Protein AF-A0A9D7LPQ3-F1 (afdb_monomer)

R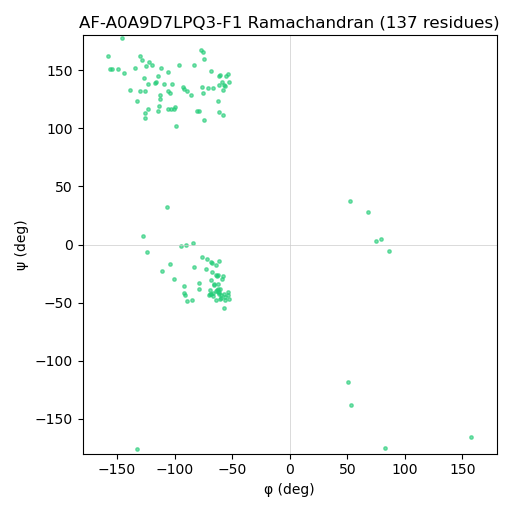adius of gyration: 14.99 Å; Cα contacts (8 Å, |Δi|>4): 213; chains: 1; bounding box: 35×34×39 Å

Secondary structure (DSSP, 8-state):
-----TT--EEEEEE-SS-EEEEETTEEEEE---TTT----HHHHHHHHS-SS-THHHHHTS-HHHHHHHHTT-B-TT--HHHHHHHH---B-BTTTBTTSSEEEEEEETTEEEEEEEETTEEEEEES-HHHHHHHB--

Foldseek 3Di:
DDDDAAQFDKDFPDFDQAWTWIATPNDTDIDGDDVVFDPDGRVRQCVQRPDPDRCVVVLVPDDPLLSVLQRLLADEWFDFLVSNCNRPNAFDDDPVQGSNDQKTKDAPDPPFIKIFGDDRGTGHDIGGDPVVNVSRHDD

Solvent-accessible surface area (backbone atoms only — not comparable to full-atom values): 8184 Å² total;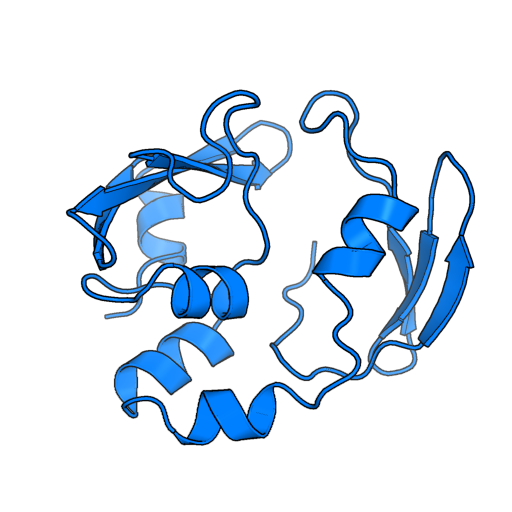 per-residue (Å²): 130,84,89,77,52,68,68,63,68,72,47,82,77,48,73,47,85,72,34,26,38,33,32,48,90,89,40,80,43,82,45,58,66,53,72,94,73,40,93,61,42,33,57,63,48,43,68,68,72,59,66,92,62,76,51,54,67,61,47,69,74,44,57,71,69,60,38,53,21,24,66,69,50,17,43,46,76,64,37,35,65,68,53,43,34,53,18,71,44,83,58,54,53,51,92,88,51,37,91,75,37,63,52,39,38,42,71,83,48,101,87,41,59,38,33,44,31,48,53,90,67,21,34,66,48,74,48,58,55,68,72,59,46,58,71,34,46,49,130

Organism: NCBI:txid2899244

pLDDT: mean 91.21, std 6.05, range [58.38, 98.31]

Mean predicted aligned error: 4.14 Å

Nearest PDB structures (foldseek):
  6ha8-assembly1_G  TM=2.098E-01  e=2.760E-01  Bacillus subtilis subsp. subtilis str. 168
  5iwh-assembly1_A  TM=4.279E-01  e=3.903E+00  Proteus vulgaris
  4px8-assembly1_A  TM=4.437E-01  e=4.716E+00  Proteus vulgaris
  7l49-assembly1_B  TM=3.018E-01  e=9.440E+00  unidentified
  6jym-assembly1_A  TM=1.484E-01  e=3.665E+00  Haliotis discus hannai

Sequence (139 aa):
MPFIAVGTPVLVRAVDDAQAIVEINGQQMLLRPDPAQTRETPGQWLDKAVVAQDPRRRLEAFPAGVRAAIQSGRVMKGMTREQVIMSVGYPQVDEKKGLDAPSWRYWWSGFESFYVQWTRDKLRKIDGDSATVNKLTYH

Structure (mmCIF, N/CA/C/O backbone):
data_AF-A0A9D7LPQ3-F1
#
_entry.id   AF-A0A9D7LPQ3-F1
#
loop_
_atom_site.group_PDB
_atom_site.id
_atom_site.type_symbol
_atom_site.label_atom_id
_atom_site.label_alt_id
_atom_site.label_comp_id
_atom_site.label_asym_id
_atom_site.label_entity_id
_atom_site.label_seq_id
_atom_site.pdbx_PDB_ins_code
_atom_site.Cartn_x
_atom_site.Cartn_y
_atom_site.Cartn_z
_atom_site.occupancy
_atom_site.B_iso_or_equiv
_atom_site.auth_seq_id
_atom_site.auth_comp_id
_atom_site.auth_asym_id
_atom_site.auth_atom_id
_atom_site.pdbx_PDB_model_num
ATOM 1 N N . MET A 1 1 ? -0.972 6.571 -10.371 1.00 58.38 1 MET A N 1
ATOM 2 C CA . MET A 1 1 ? -0.905 5.235 -11.005 1.00 58.38 1 MET A CA 1
ATOM 3 C C . MET A 1 1 ? -2.277 4.582 -10.870 1.00 58.38 1 MET A C 1
ATOM 5 O O . MET A 1 1 ? -2.905 4.832 -9.844 1.00 58.38 1 MET A O 1
ATOM 9 N N . PRO A 1 2 ? -2.792 3.840 -11.869 1.00 72.88 2 PRO A N 1
ATOM 10 C CA . PRO A 1 2 ? -4.030 3.082 -11.688 1.00 72.88 2 PRO A CA 1
ATOM 11 C C . PRO A 1 2 ? -3.861 2.054 -10.561 1.00 72.88 2 PRO A C 1
ATOM 13 O O . PRO A 1 2 ? -2.771 1.515 -10.372 1.00 72.88 2 PRO A O 1
ATOM 16 N N . PHE A 1 3 ? -4.929 1.802 -9.805 1.00 83.06 3 PHE A N 1
ATOM 17 C CA . PHE A 1 3 ? -4.945 0.750 -8.791 1.00 83.06 3 PHE A CA 1
ATOM 18 C C . PHE A 1 3 ? -4.848 -0.629 -9.458 1.00 83.06 3 PHE A C 1
ATOM 20 O O . PHE A 1 3 ? -5.547 -0.894 -10.436 1.00 83.06 3 PHE A O 1
ATOM 27 N N . ILE A 1 4 ? -3.998 -1.502 -8.912 1.00 86.19 4 ILE A N 1
ATOM 28 C CA . ILE A 1 4 ? -3.851 -2.897 -9.338 1.00 86.19 4 ILE A CA 1
ATOM 29 C C . ILE A 1 4 ? -4.311 -3.771 -8.174 1.00 86.19 4 ILE A C 1
ATOM 31 O O . ILE A 1 4 ? -3.703 -3.757 -7.105 1.00 86.19 4 ILE A O 1
ATOM 35 N N . ALA A 1 5 ? -5.394 -4.518 -8.376 1.00 89.19 5 ALA A N 1
ATOM 36 C CA . ALA A 1 5 ? -5.962 -5.358 -7.332 1.00 89.19 5 ALA A CA 1
ATOM 37 C C . ALA A 1 5 ? -5.039 -6.533 -6.982 1.00 89.19 5 ALA A C 1
ATOM 39 O O . ALA A 1 5 ? -4.338 -7.081 -7.840 1.00 89.19 5 ALA A O 1
ATOM 40 N N . VAL A 1 6 ? -5.088 -6.974 -5.725 1.00 90.94 6 VAL A N 1
ATOM 41 C CA . VAL A 1 6 ? -4.357 -8.165 -5.282 1.00 90.94 6 VAL A CA 1
ATOM 42 C C . VAL A 1 6 ? -4.753 -9.398 -6.100 1.00 90.94 6 VAL A C 1
ATOM 44 O O . VAL A 1 6 ? -5.928 -9.628 -6.385 1.00 90.94 6 VAL A O 1
ATOM 47 N N . GLY A 1 7 ? -3.761 -10.203 -6.478 1.00 89.94 7 GLY A N 1
ATOM 48 C CA . GLY A 1 7 ? -3.975 -11.397 -7.299 1.00 89.94 7 GLY A CA 1
ATOM 49 C C . GLY A 1 7 ? -4.158 -11.119 -8.792 1.00 89.94 7 GLY A C 1
ATOM 50 O O . GLY A 1 7 ? -4.399 -12.065 -9.539 1.00 89.94 7 GLY A O 1
ATOM 51 N N . THR A 1 8 ? -4.020 -9.866 -9.240 1.00 90.25 8 THR A N 1
ATOM 52 C CA . THR A 1 8 ? -3.906 -9.563 -10.673 1.00 90.25 8 THR A CA 1
ATOM 53 C C . THR A 1 8 ? -2.637 -10.226 -11.222 1.00 90.25 8 THR A C 1
ATOM 55 O O . THR A 1 8 ? -1.557 -9.966 -10.687 1.00 90.25 8 THR A O 1
ATOM 58 N N . PRO A 1 9 ? -2.726 -11.080 -12.260 1.00 90.06 9 PRO A N 1
ATOM 59 C CA . PRO A 1 9 ? -1.547 -11.675 -12.875 1.00 90.06 9 PRO A CA 1
ATOM 60 C C . PRO A 1 9 ? -0.624 -10.608 -13.472 1.00 90.06 9 PRO A C 1
ATOM 62 O O . PRO A 1 9 ? -1.086 -9.677 -14.133 1.00 90.06 9 PRO A O 1
ATOM 65 N N . VAL A 1 10 ? 0.680 -10.777 -13.260 1.00 91.50 10 VAL A N 1
ATOM 66 C CA . VAL A 1 10 ? 1.727 -9.897 -13.787 1.00 91.50 10 VAL A CA 1
ATOM 67 C C . VAL A 1 10 ? 2.736 -10.744 -14.552 1.00 91.50 10 VAL A C 1
ATOM 69 O O . VAL A 1 10 ? 3.211 -11.754 -14.035 1.00 91.50 10 VAL A O 1
ATOM 72 N N . LEU A 1 11 ? 3.089 -10.322 -15.767 1.00 92.44 11 LEU A N 1
ATOM 73 C CA . LEU A 1 11 ? 4.231 -10.870 -16.499 1.00 92.44 11 LEU A CA 1
ATOM 74 C C . LEU A 1 11 ? 5.372 -9.859 -16.465 1.00 92.44 11 LEU A C 1
ATOM 76 O O . LEU A 1 11 ? 5.254 -8.763 -17.010 1.00 92.44 11 LEU A O 1
ATOM 80 N N . VAL A 1 12 ? 6.489 -10.229 -15.845 1.00 92.75 12 VAL A N 1
ATOM 81 C CA . VAL A 1 12 ? 7.711 -9.419 -15.878 1.00 92.75 12 VAL A CA 1
ATOM 82 C C . VAL A 1 12 ? 8.417 -9.685 -17.207 1.00 92.75 12 VAL A C 1
ATOM 84 O O . VAL A 1 12 ? 8.826 -10.811 -17.479 1.00 92.75 12 VAL A O 1
ATOM 87 N N . ARG A 1 13 ? 8.512 -8.665 -18.065 1.00 94.88 13 ARG A N 1
ATOM 88 C CA . ARG A 1 13 ? 9.110 -8.774 -19.407 1.00 94.88 13 ARG A CA 1
ATOM 89 C C . ARG A 1 13 ? 10.603 -8.468 -19.384 1.00 94.88 13 ARG A C 1
ATOM 91 O O . ARG A 1 13 ? 11.377 -9.172 -20.022 1.00 94.88 13 ARG A O 1
ATOM 98 N N . ALA A 1 14 ? 10.988 -7.422 -18.660 1.00 94.62 14 ALA A N 1
ATOM 99 C CA . ALA A 1 14 ? 12.374 -7.010 -18.478 1.00 94.62 14 ALA A CA 1
ATOM 100 C C . ALA A 1 14 ? 12.518 -6.203 -17.184 1.00 94.62 14 ALA A C 1
ATOM 102 O O . ALA A 1 14 ? 11.579 -5.521 -16.770 1.00 94.62 14 ALA A O 1
ATOM 103 N N . VAL A 1 15 ? 13.699 -6.263 -16.574 1.00 94.88 15 VAL A N 1
ATOM 104 C CA . VAL A 1 15 ? 14.066 -5.465 -15.400 1.00 94.88 15 VAL A CA 1
ATOM 105 C C . VAL A 1 15 ? 15.498 -4.982 -15.588 1.00 94.88 15 VAL A C 1
ATOM 107 O O . VAL A 1 15 ? 16.368 -5.775 -15.944 1.00 94.88 15 VAL A O 1
ATOM 110 N N . ASP A 1 16 ? 15.721 -3.697 -15.344 1.00 91.62 16 ASP A N 1
ATOM 111 C CA . ASP A 1 16 ? 17.038 -3.079 -15.231 1.00 91.62 16 ASP A CA 1
ATOM 112 C C . ASP A 1 16 ? 17.100 -2.191 -13.971 1.00 91.62 16 ASP A C 1
ATOM 114 O O . ASP A 1 16 ? 16.160 -2.154 -13.168 1.00 91.62 16 ASP A O 1
ATOM 118 N N . ASP A 1 17 ? 18.219 -1.493 -13.769 1.00 87.69 17 ASP A N 1
ATOM 119 C CA . ASP A 1 17 ? 18.440 -0.658 -12.581 1.00 87.69 17 ASP A CA 1
ATOM 120 C C . ASP A 1 17 ? 17.520 0.574 -12.514 1.00 87.69 17 ASP A C 1
ATOM 122 O O . ASP A 1 17 ? 17.277 1.110 -11.431 1.00 87.69 17 ASP A O 1
ATOM 126 N N . ALA A 1 18 ? 16.999 1.040 -13.652 1.00 89.69 18 ALA A N 1
ATOM 127 C CA . ALA A 1 18 ? 16.185 2.246 -13.754 1.00 89.69 18 ALA A CA 1
ATOM 128 C C . ALA A 1 18 ? 14.683 1.951 -13.833 1.00 89.69 18 ALA A C 1
ATOM 130 O O . ALA A 1 18 ? 13.871 2.792 -13.437 1.00 89.69 18 ALA A O 1
ATOM 131 N N . GLN A 1 19 ? 14.282 0.804 -14.382 1.00 92.94 19 GLN A N 1
ATOM 132 C CA . GLN A 1 19 ? 12.877 0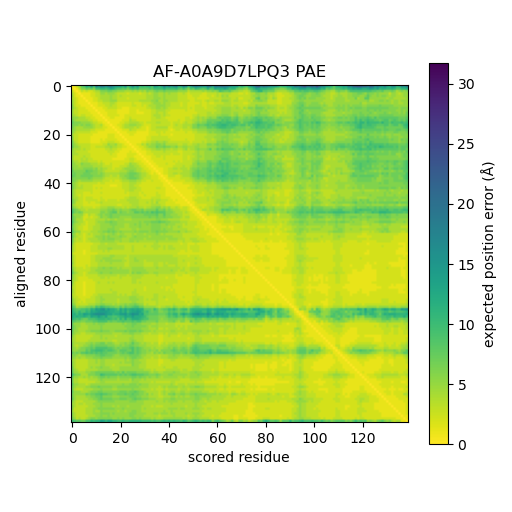.474 -14.595 1.00 92.94 19 GLN A CA 1
ATOM 133 C C . GLN A 1 19 ? 12.600 -1.028 -14.715 1.00 92.94 19 GLN A C 1
ATOM 135 O O . GLN A 1 19 ? 13.462 -1.842 -15.033 1.00 92.94 19 GLN A O 1
ATOM 140 N N . ALA A 1 20 ? 11.328 -1.378 -14.541 1.00 94.19 20 ALA A N 1
ATOM 141 C CA . ALA A 1 20 ? 10.782 -2.661 -14.946 1.00 94.19 20 ALA A CA 1
ATOM 142 C C . ALA A 1 20 ? 9.711 -2.486 -16.026 1.00 94.19 20 ALA A C 1
ATOM 144 O O . ALA A 1 20 ? 8.867 -1.590 -15.952 1.00 94.19 20 ALA A O 1
ATOM 145 N N . ILE A 1 21 ? 9.728 -3.380 -17.012 1.00 94.94 21 ILE A N 1
ATOM 146 C CA . ILE A 1 21 ? 8.672 -3.525 -18.011 1.00 94.94 21 ILE A CA 1
ATOM 147 C C . ILE A 1 21 ? 7.820 -4.714 -17.593 1.00 94.94 21 ILE A C 1
ATOM 149 O O . ILE A 1 21 ? 8.294 -5.853 -17.557 1.00 94.94 21 ILE A O 1
ATOM 153 N N . VAL A 1 22 ? 6.554 -4.449 -17.294 1.00 94.06 22 VAL A N 1
ATOM 154 C CA . VAL A 1 22 ? 5.592 -5.471 -16.879 1.00 94.06 22 VAL A CA 1
ATOM 155 C C . VAL A 1 22 ? 4.366 -5.442 -17.772 1.00 94.06 22 VAL A C 1
ATOM 157 O O . VAL A 1 22 ? 4.020 -4.408 -18.335 1.00 94.06 22 VAL A O 1
ATOM 160 N N . GLU A 1 23 ? 3.689 -6.573 -17.887 1.00 94.19 23 GLU A N 1
ATOM 161 C CA . GLU A 1 23 ? 2.372 -6.661 -18.502 1.00 94.19 23 GLU A CA 1
ATOM 162 C C . GLU A 1 23 ? 1.340 -7.018 -17.437 1.00 94.19 23 GLU A C 1
ATOM 164 O O . GLU A 1 23 ? 1.491 -8.007 -16.716 1.00 94.19 23 GLU A O 1
ATOM 169 N N . ILE A 1 24 ? 0.306 -6.188 -17.334 1.00 91.12 24 ILE A N 1
ATOM 170 C CA . ILE A 1 24 ? -0.774 -6.314 -16.356 1.00 91.12 24 ILE A CA 1
ATOM 171 C C . ILE A 1 24 ? -2.080 -6.141 -17.122 1.00 91.12 24 ILE A C 1
ATOM 173 O O . ILE A 1 24 ? -2.260 -5.145 -17.821 1.00 91.12 24 ILE A O 1
ATOM 177 N N . ASN A 1 25 ? -2.982 -7.122 -17.035 1.00 88.38 25 ASN A N 1
ATOM 178 C CA . ASN A 1 25 ? -4.237 -7.143 -17.802 1.00 88.38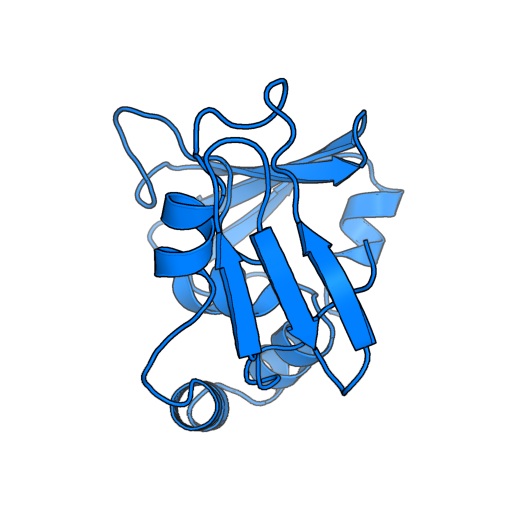 25 ASN A CA 1
ATOM 179 C C . ASN A 1 25 ? -4.041 -6.942 -19.323 1.00 88.38 25 ASN A C 1
ATOM 181 O O . ASN A 1 25 ? -4.832 -6.262 -19.973 1.00 88.38 25 ASN A O 1
ATOM 185 N N . GLY A 1 26 ? -2.965 -7.501 -19.890 1.00 87.62 26 GLY A N 1
ATOM 186 C CA . GLY A 1 26 ? -2.638 -7.377 -21.317 1.00 87.62 26 GLY A CA 1
ATOM 187 C C . GLY A 1 26 ? -2.086 -6.009 -21.734 1.00 87.62 26 GLY A C 1
ATOM 188 O O . GLY A 1 26 ? -1.832 -5.787 -22.916 1.00 87.62 26 GLY A O 1
ATOM 189 N N . GLN A 1 27 ? -1.891 -5.082 -20.792 1.00 90.56 27 GLN A N 1
ATOM 190 C CA . GLN A 1 27 ? -1.295 -3.776 -21.053 1.00 90.56 27 GLN A CA 1
ATOM 191 C C . GLN A 1 27 ? 0.145 -3.741 -20.553 1.00 90.56 27 GLN A C 1
ATOM 193 O O . GLN A 1 27 ? 0.427 -4.075 -19.401 1.00 90.56 27 GLN A O 1
ATOM 198 N N . GLN A 1 28 ? 1.058 -3.292 -21.413 1.00 93.25 28 GLN A N 1
ATOM 199 C CA . GLN A 1 28 ? 2.439 -3.053 -21.021 1.00 93.25 28 GLN A CA 1
ATOM 200 C C . GLN A 1 28 ? 2.538 -1.767 -20.193 1.00 93.25 28 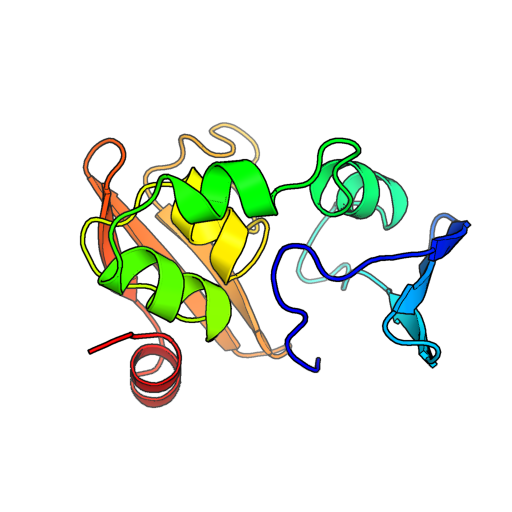GLN A C 1
ATOM 202 O O . GLN A 1 28 ? 2.053 -0.709 -20.597 1.00 93.25 28 GLN A O 1
ATOM 207 N N . MET A 1 29 ? 3.203 -1.853 -19.046 1.00 91.75 29 MET A N 1
ATOM 208 C CA . MET A 1 29 ? 3.449 -0.752 -18.125 1.00 91.75 29 MET A CA 1
ATOM 209 C C . MET A 1 29 ? 4.943 -0.636 -17.820 1.00 91.75 29 MET A C 1
ATOM 211 O O . MET A 1 29 ? 5.652 -1.635 -17.692 1.00 91.75 29 MET A O 1
ATOM 215 N N . LEU A 1 30 ? 5.402 0.607 -17.678 1.00 91.56 30 LEU A N 1
ATOM 216 C CA . LEU A 1 30 ? 6.741 0.945 -17.206 1.00 91.56 30 LEU A CA 1
ATOM 217 C C . LEU A 1 30 ? 6.659 1.321 -15.730 1.00 91.56 30 LEU A C 1
ATOM 219 O O . LEU A 1 30 ? 5.989 2.289 -15.368 1.00 91.56 30 LEU A O 1
ATOM 223 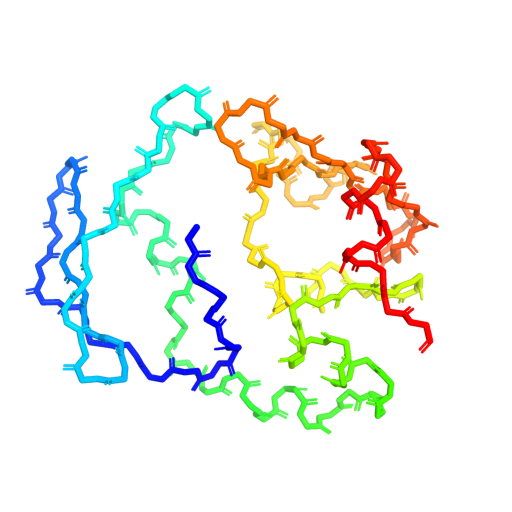N N . LEU A 1 31 ? 7.341 0.554 -14.887 1.00 89.00 31 LEU A N 1
ATOM 224 C CA . LEU A 1 31 ? 7.454 0.820 -13.461 1.00 89.00 31 LEU A CA 1
ATOM 225 C C . LEU A 1 31 ? 8.826 1.417 -13.180 1.00 89.00 31 LEU A C 1
ATOM 227 O O . LEU A 1 31 ? 9.848 0.765 -13.379 1.00 89.00 31 LEU A O 1
ATOM 231 N N . ARG A 1 32 ? 8.838 2.663 -12.711 1.00 89.06 32 ARG A N 1
ATOM 232 C CA . ARG A 1 32 ? 10.045 3.372 -12.293 1.00 89.06 32 ARG A CA 1
ATOM 233 C C . ARG A 1 32 ? 9.833 3.872 -10.866 1.00 89.06 32 ARG A C 1
ATOM 235 O O . ARG A 1 32 ? 9.010 4.771 -10.684 1.00 89.06 32 ARG A O 1
ATOM 242 N N . PRO A 1 33 ? 10.518 3.294 -9.866 1.00 85.75 33 PRO A N 1
ATOM 243 C CA . PRO A 1 33 ? 10.530 3.846 -8.522 1.00 85.75 33 PRO A CA 1
ATOM 244 C C . PRO A 1 33 ? 11.019 5.295 -8.563 1.00 85.75 33 PRO A C 1
ATOM 246 O O . PRO A 1 33 ? 11.969 5.614 -9.277 1.00 85.75 33 PRO A O 1
ATOM 249 N N . ASP A 1 34 ? 10.358 6.178 -7.821 1.00 85.81 34 ASP A N 1
ATOM 250 C CA . ASP A 1 34 ? 10.816 7.556 -7.684 1.00 85.81 34 ASP A CA 1
ATOM 251 C C . ASP A 1 34 ? 11.974 7.593 -6.667 1.00 85.81 34 ASP A C 1
ATOM 253 O O . ASP A 1 34 ? 11.742 7.308 -5.485 1.00 85.81 34 ASP A O 1
ATOM 257 N N . PRO A 1 35 ? 13.208 7.949 -7.077 1.00 84.31 35 PRO A N 1
ATOM 258 C CA . PRO A 1 35 ? 14.360 7.983 -6.177 1.00 84.31 35 PRO A CA 1
ATOM 259 C C . PRO A 1 35 ? 14.224 9.031 -5.061 1.00 84.31 35 PRO A C 1
ATOM 261 O O . PRO A 1 35 ? 14.917 8.938 -4.048 1.00 84.31 35 PRO A O 1
ATOM 264 N N . ALA A 1 36 ? 13.326 10.015 -5.202 1.00 83.94 36 ALA A N 1
ATOM 265 C CA . ALA A 1 36 ? 13.000 10.944 -4.121 1.00 83.94 36 ALA A CA 1
ATOM 266 C C . ALA A 1 36 ? 12.153 10.286 -3.014 1.00 83.94 36 ALA A C 1
ATOM 268 O O . ALA A 1 36 ? 12.116 10.778 -1.884 1.00 83.94 36 ALA A O 1
ATOM 269 N N . GLN A 1 37 ? 11.475 9.177 -3.324 1.00 82.69 37 GLN A N 1
ATOM 270 C CA . GLN A 1 37 ? 10.520 8.504 -2.439 1.00 82.69 37 GLN A CA 1
ATOM 271 C C . GLN A 1 37 ? 11.020 7.151 -1.933 1.00 82.69 37 GLN A C 1
ATOM 273 O O . GLN A 1 37 ? 10.559 6.685 -0.895 1.00 82.69 37 GLN A O 1
ATOM 278 N N . THR A 1 38 ? 11.949 6.503 -2.632 1.00 83.62 38 THR A N 1
ATOM 279 C CA . THR A 1 38 ? 12.490 5.208 -2.216 1.00 83.62 38 THR A CA 1
ATOM 280 C C . THR A 1 38 ? 13.936 5.023 -2.662 1.00 83.62 38 THR A C 1
ATOM 282 O O . THR A 1 38 ? 14.365 5.562 -3.677 1.00 83.62 38 THR A O 1
ATOM 285 N N . ARG A 1 39 ? 14.691 4.240 -1.886 1.00 84.56 39 ARG A N 1
ATOM 286 C CA . ARG A 1 39 ? 16.036 3.760 -2.249 1.00 84.56 39 ARG A CA 1
ATOM 287 C C . ARG A 1 39 ? 16.010 2.373 -2.893 1.00 84.56 39 ARG A C 1
ATOM 289 O O . ARG A 1 39 ? 17.056 1.826 -3.215 1.00 84.56 39 ARG A O 1
ATOM 296 N N . GLU A 1 40 ? 14.824 1.790 -3.011 1.00 86.38 40 GLU A N 1
ATOM 297 C CA . GLU A 1 40 ? 14.618 0.460 -3.560 1.00 86.38 40 GLU A CA 1
ATOM 298 C C . GLU A 1 40 ? 14.733 0.464 -5.089 1.00 86.38 40 GLU A C 1
ATOM 300 O O . GLU A 1 40 ? 14.168 1.334 -5.757 1.00 86.38 40 GLU A O 1
ATOM 305 N N . THR A 1 41 ? 15.441 -0.520 -5.646 1.00 89.81 41 THR A N 1
ATOM 306 C CA . THR A 1 41 ? 15.517 -0.715 -7.101 1.00 89.81 41 THR A CA 1
ATOM 307 C C . THR A 1 41 ? 14.214 -1.316 -7.646 1.00 89.81 41 THR A C 1
ATOM 309 O O . THR A 1 41 ? 13.462 -1.949 -6.897 1.00 89.81 41 THR A O 1
ATOM 312 N N . PRO A 1 42 ? 13.926 -1.194 -8.958 1.00 89.62 42 PRO A N 1
ATOM 313 C CA . PRO A 1 42 ? 12.745 -1.821 -9.555 1.00 89.62 42 PRO A CA 1
ATOM 314 C C . PRO A 1 42 ? 12.658 -3.330 -9.277 1.00 89.62 42 PRO A C 1
ATOM 316 O O . PRO A 1 42 ? 11.581 -3.835 -8.966 1.00 89.62 42 PRO A O 1
ATOM 319 N N . GLY A 1 43 ? 13.791 -4.039 -9.343 1.00 89.25 43 GLY A N 1
ATOM 320 C CA . GLY A 1 43 ? 13.865 -5.473 -9.049 1.00 89.25 43 GLY A CA 1
ATOM 321 C C . GLY A 1 43 ? 13.528 -5.801 -7.594 1.00 89.25 43 GLY A C 1
ATOM 322 O O . GLY A 1 43 ? 12.675 -6.646 -7.344 1.00 89.25 43 GLY A O 1
ATOM 323 N N . GLN A 1 44 ? 14.109 -5.071 -6.637 1.00 89.62 44 GLN A N 1
ATOM 324 C CA . GLN A 1 44 ? 13.826 -5.269 -5.210 1.00 89.62 44 GLN A CA 1
ATOM 325 C C . GLN A 1 44 ? 12.346 -5.040 -4.870 1.00 89.62 44 GLN A C 1
ATOM 327 O O . GLN A 1 44 ? 11.770 -5.778 -4.067 1.00 89.62 44 GLN A O 1
ATOM 332 N N . TRP A 1 45 ? 11.720 -4.043 -5.503 1.00 87.69 45 TRP A N 1
ATOM 333 C CA . TRP A 1 45 ? 10.293 -3.786 -5.336 1.00 87.69 45 TRP A CA 1
ATOM 334 C C . TRP A 1 45 ? 9.444 -4.924 -5.922 1.00 87.69 45 TRP A C 1
ATOM 336 O O . TRP A 1 45 ? 8.501 -5.392 -5.277 1.00 87.69 45 TRP A O 1
ATOM 346 N N . LEU A 1 46 ? 9.792 -5.408 -7.122 1.00 89.69 46 LEU A N 1
ATOM 347 C CA . LEU A 1 46 ? 9.095 -6.518 -7.776 1.00 89.69 46 LEU A CA 1
ATOM 348 C C . LEU A 1 46 ? 9.180 -7.818 -6.978 1.00 89.69 46 LEU A C 1
ATOM 350 O O . LEU A 1 46 ? 8.158 -8.487 -6.845 1.00 89.69 46 LEU A O 1
ATOM 354 N N . ASP A 1 47 ? 10.337 -8.140 -6.400 1.00 89.50 47 ASP A N 1
ATOM 355 C CA . ASP A 1 47 ? 10.528 -9.344 -5.577 1.00 89.50 47 ASP A CA 1
ATOM 356 C C . ASP A 1 47 ? 9.564 -9.401 -4.380 1.00 89.50 47 ASP A C 1
ATOM 358 O O . ASP A 1 47 ? 9.216 -10.478 -3.891 1.00 89.50 47 ASP A O 1
ATOM 362 N N . LYS A 1 48 ? 9.109 -8.237 -3.903 1.00 87.75 48 LYS A N 1
ATOM 363 C CA . LYS A 1 48 ? 8.133 -8.122 -2.812 1.00 87.75 48 LYS A CA 1
ATOM 364 C C . LYS A 1 48 ? 6.697 -8.068 -3.325 1.00 87.75 48 LYS A C 1
ATOM 366 O O . LYS A 1 48 ? 5.807 -8.671 -2.727 1.00 87.75 48 LYS A O 1
ATOM 371 N N . ALA A 1 49 ? 6.453 -7.319 -4.400 1.00 86.88 49 ALA A N 1
ATOM 372 C CA . ALA A 1 49 ? 5.111 -7.067 -4.921 1.00 86.88 49 ALA A CA 1
ATOM 373 C C . ALA A 1 49 ? 4.547 -8.238 -5.747 1.00 86.88 49 ALA A C 1
ATOM 375 O O . ALA A 1 49 ? 3.338 -8.480 -5.723 1.00 86.88 49 ALA A O 1
ATOM 376 N N . VAL A 1 50 ? 5.400 -8.975 -6.465 1.00 88.69 50 VAL A N 1
ATOM 377 C CA . VAL A 1 50 ? 5.017 -10.114 -7.307 1.00 88.69 50 VAL A CA 1
ATOM 378 C C . VAL A 1 50 ? 5.266 -11.406 -6.542 1.00 88.69 50 VAL A C 1
ATOM 380 O O . VAL A 1 50 ? 6.385 -11.894 -6.423 1.00 88.69 50 VAL A O 1
ATOM 383 N N . VAL A 1 51 ? 4.191 -11.982 -6.012 1.00 86.31 51 VAL A N 1
ATOM 384 C CA . VAL A 1 51 ? 4.263 -13.201 -5.203 1.00 86.31 51 VAL A CA 1
ATOM 385 C C . VAL A 1 51 ? 4.066 -14.455 -6.055 1.00 86.31 51 VAL A C 1
ATOM 387 O O . VAL A 1 51 ? 3.145 -14.533 -6.863 1.00 86.31 51 VAL A O 1
ATOM 390 N N . ALA A 1 52 ? 4.900 -15.475 -5.831 1.00 83.12 52 ALA A N 1
ATOM 391 C CA . ALA A 1 52 ? 4.801 -16.756 -6.540 1.00 83.12 52 ALA A CA 1
ATOM 392 C C . ALA A 1 52 ? 3.544 -17.563 -6.162 1.00 83.12 52 ALA A C 1
ATOM 394 O O . ALA A 1 52 ? 3.016 -18.330 -6.965 1.00 83.12 52 ALA A O 1
ATOM 395 N N . GLN A 1 53 ? 3.068 -17.410 -4.924 1.00 83.88 53 GLN A N 1
ATOM 396 C CA . GLN A 1 53 ? 1.860 -18.074 -4.441 1.00 83.88 53 GLN A CA 1
ATOM 397 C C . GLN A 1 53 ? 0.644 -17.182 -4.658 1.00 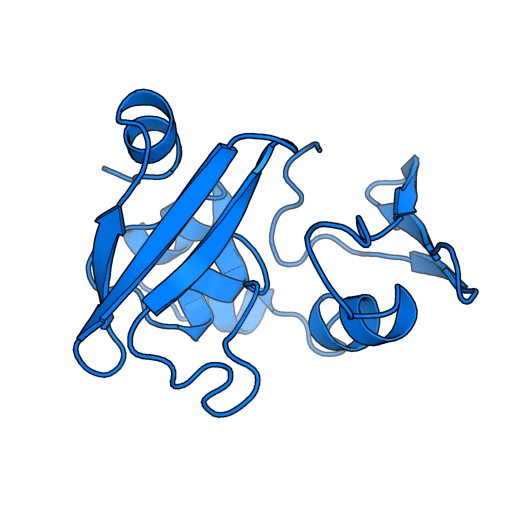83.88 53 GLN A C 1
ATOM 399 O O . GLN A 1 53 ? 0.663 -16.016 -4.266 1.00 83.88 53 GLN A O 1
ATOM 404 N N . ASP A 1 54 ? -0.433 -17.759 -5.192 1.00 85.75 54 ASP A N 1
ATOM 405 C CA . ASP A 1 54 ? -1.680 -17.040 -5.438 1.00 85.75 54 ASP A CA 1
ATOM 406 C C . ASP A 1 54 ? -2.242 -16.428 -4.135 1.00 85.75 54 ASP A C 1
ATOM 408 O O . ASP A 1 54 ? -2.691 -17.160 -3.240 1.00 85.75 54 ASP A O 1
ATOM 412 N N . PRO A 1 55 ? -2.244 -15.088 -4.000 1.00 87.88 55 PRO A N 1
ATOM 413 C CA . PRO A 1 55 ? -2.683 -14.425 -2.780 1.00 87.88 55 PRO A CA 1
ATOM 414 C C . PRO A 1 55 ? -4.203 -14.511 -2.577 1.00 87.88 55 PRO A C 1
ATOM 416 O O . PRO A 1 55 ? -4.674 -14.244 -1.470 1.00 87.88 55 PRO A O 1
ATOM 419 N N . ARG A 1 56 ? -4.981 -14.922 -3.593 1.00 88.88 56 ARG A N 1
ATOM 420 C CA . ARG A 1 56 ? -6.447 -15.031 -3.506 1.00 88.88 56 ARG A CA 1
ATOM 421 C C . ARG A 1 56 ? -6.896 -16.052 -2.465 1.00 88.88 56 ARG A C 1
ATOM 423 O O . ARG A 1 56 ? -7.850 -15.787 -1.746 1.00 88.88 56 ARG A O 1
ATOM 430 N N . ARG A 1 57 ? -6.146 -17.144 -2.278 1.00 90.00 57 ARG A N 1
ATOM 431 C CA . ARG A 1 57 ? -6.435 -18.138 -1.225 1.00 90.00 57 ARG A CA 1
ATOM 432 C C . ARG A 1 57 ? -6.361 -17.538 0.180 1.00 90.00 57 ARG A C 1
ATOM 434 O O . ARG A 1 57 ? -7.199 -17.829 1.026 1.00 90.00 57 ARG A O 1
ATOM 441 N N . ARG A 1 58 ? -5.367 -16.677 0.430 1.00 90.31 58 ARG A N 1
ATOM 442 C CA . ARG A 1 58 ? -5.248 -15.948 1.705 1.00 90.31 58 ARG A CA 1
ATOM 443 C C . ARG A 1 58 ? -6.352 -14.911 1.847 1.00 90.31 58 ARG A C 1
ATOM 445 O O . ARG A 1 58 ? -6.960 -14.818 2.907 1.00 90.31 58 ARG A O 1
ATOM 452 N N . LEU A 1 59 ? -6.641 -14.182 0.767 1.00 92.62 59 LEU A N 1
ATOM 453 C CA . LEU A 1 59 ? -7.726 -13.207 0.737 1.00 92.62 59 LEU A CA 1
ATOM 454 C C . LEU A 1 59 ? -9.061 -13.857 1.115 1.00 92.62 59 LEU A C 1
ATOM 456 O O . LEU A 1 59 ? -9.780 -13.304 1.935 1.00 92.62 59 LEU A O 1
ATOM 460 N N . GLU A 1 60 ? -9.381 -15.030 0.569 1.00 93.00 60 GLU A N 1
ATOM 461 C CA . GLU A 1 60 ? -10.621 -15.769 0.845 1.00 93.00 60 GLU A CA 1
ATOM 462 C C . GLU A 1 60 ? -10.809 -16.134 2.321 1.00 93.00 60 GLU A C 1
ATOM 464 O O . GLU A 1 60 ? -11.947 -16.166 2.788 1.00 93.00 60 GLU A O 1
ATOM 469 N N . ALA A 1 61 ? -9.719 -16.335 3.064 1.00 93.88 61 ALA A N 1
ATOM 470 C CA . ALA A 1 61 ? -9.757 -16.634 4.493 1.00 93.88 61 ALA A CA 1
ATOM 471 C C . ALA A 1 61 ? -10.060 -15.405 5.374 1.00 93.88 61 ALA A C 1
ATOM 473 O O . ALA A 1 61 ? -10.306 -15.550 6.574 1.00 93.88 61 ALA A O 1
ATOM 474 N N . PHE A 1 62 ? -10.033 -14.187 4.822 1.00 95.56 62 PHE A N 1
ATOM 475 C CA . PHE A 1 62 ? -10.289 -12.971 5.590 1.00 95.56 62 PHE A CA 1
ATOM 476 C C . PHE A 1 62 ? -11.787 -12.664 5.758 1.00 95.56 62 PHE A C 1
ATOM 478 O O . PHE A 1 62 ? -12.608 -13.021 4.907 1.00 95.56 62 PHE A O 1
ATOM 485 N N . PRO A 1 63 ? -12.166 -11.924 6.823 1.00 96.50 63 PRO A N 1
ATOM 486 C CA . PRO A 1 63 ? -13.533 -11.441 7.000 1.00 96.50 63 PRO A CA 1
ATOM 487 C C . PRO A 1 63 ? -14.037 -10.655 5.783 1.00 96.50 63 PRO A C 1
ATOM 489 O O . PRO A 1 63 ? -13.277 -9.924 5.151 1.00 96.50 63 PRO A O 1
ATOM 492 N N . ALA A 1 64 ? -15.336 -10.746 5.483 1.00 95.94 64 ALA A N 1
ATOM 493 C CA . ALA A 1 64 ? -15.925 -10.139 4.284 1.00 95.94 64 ALA A CA 1
ATOM 494 C C . ALA A 1 64 ? -15.626 -8.633 4.137 1.00 95.94 64 ALA A C 1
ATOM 496 O O . ALA A 1 64 ? -15.231 -8.207 3.056 1.00 95.94 64 ALA A O 1
ATOM 497 N N . GLY A 1 65 ? -15.729 -7.851 5.220 1.00 96.19 65 GLY A N 1
ATOM 498 C CA . GLY A 1 65 ? -15.402 -6.418 5.193 1.00 96.19 65 GLY A CA 1
ATOM 499 C C . GLY A 1 65 ? -13.929 -6.139 4.874 1.00 96.19 65 GLY A C 1
ATOM 500 O O . GLY A 1 65 ? -13.625 -5.256 4.081 1.00 96.19 65 GLY A O 1
ATOM 501 N N . VAL A 1 66 ? -13.013 -6.955 5.405 1.00 97.44 66 VAL A N 1
ATOM 502 C CA . VAL A 1 66 ? -11.574 -6.850 5.113 1.00 97.44 66 VAL A CA 1
ATOM 503 C C . VAL A 1 66 ? -11.290 -7.196 3.651 1.00 97.44 66 VAL A C 1
ATOM 505 O O . VAL A 1 66 ? -10.510 -6.504 3.002 1.00 97.44 66 VAL A O 1
ATOM 508 N N . ARG A 1 67 ? -11.943 -8.233 3.108 1.00 96.56 67 ARG A N 1
ATOM 509 C CA . ARG A 1 67 ? -11.814 -8.591 1.687 1.00 96.56 67 ARG A CA 1
ATOM 510 C C . ARG A 1 67 ? -12.269 -7.454 0.779 1.00 96.56 67 ARG A C 1
ATOM 512 O O . ARG A 1 67 ? -11.535 -7.097 -0.135 1.00 96.56 67 ARG A O 1
ATOM 519 N N . ALA A 1 68 ? -13.432 -6.868 1.065 1.00 96.12 68 ALA A N 1
ATOM 520 C CA . ALA A 1 68 ? -13.974 -5.751 0.296 1.00 96.12 68 ALA A CA 1
ATOM 521 C C . ALA A 1 68 ? -13.050 -4.522 0.339 1.00 96.12 68 ALA A C 1
ATOM 523 O O . ALA A 1 68 ? -12.773 -3.925 -0.702 1.00 96.12 68 ALA A O 1
ATOM 524 N N . ALA A 1 69 ? -12.503 -4.198 1.516 1.00 97.19 69 ALA A N 1
ATOM 525 C CA . ALA A 1 69 ? -11.522 -3.129 1.674 1.00 97.19 69 ALA A CA 1
ATOM 526 C C . ALA A 1 69 ? -10.298 -3.361 0.765 1.00 97.19 69 ALA A C 1
ATOM 528 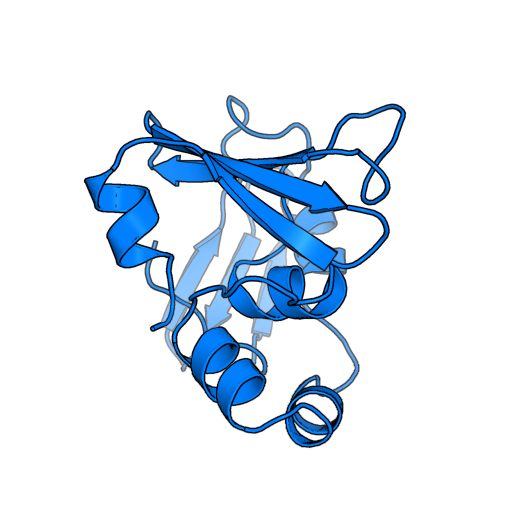O O . ALA A 1 69 ? -10.032 -2.541 -0.117 1.00 97.19 69 ALA A O 1
ATOM 529 N N . ILE A 1 70 ? -9.657 -4.534 0.874 1.00 96.69 70 ILE A N 1
ATOM 530 C CA . ILE A 1 70 ? -8.490 -4.920 0.061 1.00 96.69 70 ILE A CA 1
ATOM 531 C C . ILE A 1 70 ? -8.793 -4.847 -1.439 1.00 96.69 70 ILE A C 1
ATOM 533 O O . ILE A 1 70 ? -8.027 -4.261 -2.201 1.00 96.69 70 ILE A O 1
ATOM 537 N N . GLN A 1 71 ? -9.920 -5.413 -1.874 1.00 94.38 71 GLN A N 1
ATOM 538 C CA . GLN A 1 71 ? -10.315 -5.435 -3.286 1.00 94.38 71 GLN A CA 1
ATOM 539 C C . GLN A 1 71 ? -10.581 -4.037 -3.853 1.00 94.38 71 GLN A C 1
ATOM 541 O O . GLN A 1 71 ? -10.425 -3.829 -5.053 1.00 94.38 71 GLN A O 1
ATOM 546 N N . SER A 1 72 ? -10.959 -3.082 -3.001 1.00 94.56 72 SER A N 1
ATOM 547 C CA . SER A 1 72 ? -11.184 -1.685 -3.381 1.00 94.56 72 SER A CA 1
ATOM 548 C C . SER A 1 72 ? -9.942 -0.792 -3.263 1.00 94.56 72 SER A C 1
ATOM 550 O O . SER A 1 72 ? -10.032 0.402 -3.547 1.00 94.56 72 SER A O 1
ATOM 552 N N . GLY A 1 73 ? -8.799 -1.337 -2.827 1.00 94.44 73 GLY A N 1
ATOM 553 C CA . GLY A 1 73 ? -7.588 -0.553 -2.576 1.00 94.44 73 GLY A CA 1
ATOM 554 C C . GLY A 1 73 ? -7.718 0.393 -1.381 1.00 94.44 73 GLY A C 1
ATOM 555 O O . GLY A 1 73 ? -7.086 1.448 -1.355 1.00 94.44 73 GLY A O 1
ATOM 556 N N . ARG A 1 74 ? -8.564 0.042 -0.407 1.00 96.44 74 ARG A N 1
ATOM 557 C CA . ARG A 1 74 ? -8.850 0.838 0.792 1.00 96.44 74 ARG A CA 1
ATOM 558 C C . ARG A 1 74 ? -8.552 0.052 2.055 1.00 96.44 74 ARG A C 1
ATOM 560 O O . ARG A 1 74 ? -8.604 -1.172 2.088 1.00 96.44 74 ARG A O 1
ATOM 567 N N . VAL A 1 75 ? -8.314 0.773 3.140 1.00 97.38 75 VAL A N 1
ATOM 568 C CA . VAL A 1 75 ? -7.991 0.192 4.440 1.00 97.38 75 VAL A CA 1
ATOM 569 C C . VAL A 1 75 ? -9.027 0.576 5.493 1.00 97.38 75 VAL A C 1
ATOM 571 O O . VAL A 1 75 ? -9.690 1.608 5.404 1.00 97.38 75 VAL A O 1
ATOM 574 N N . MET A 1 76 ? -9.161 -0.253 6.525 1.00 97.19 76 MET A N 1
ATOM 575 C CA . MET A 1 76 ? -10.047 -0.014 7.662 1.00 97.19 76 MET A CA 1
ATOM 576 C C . MET A 1 76 ? -9.342 -0.314 8.984 1.00 97.19 76 MET A C 1
ATOM 578 O O . MET A 1 76 ? -8.439 -1.153 9.063 1.00 97.19 76 MET A O 1
ATOM 582 N N . LYS A 1 77 ? -9.766 0.371 10.051 1.00 97.12 77 LYS A N 1
ATOM 583 C CA . LYS A 1 77 ? -9.238 0.142 11.404 1.00 97.12 77 LYS A CA 1
ATOM 584 C C . LYS A 1 77 ? -9.332 -1.340 11.777 1.00 97.12 77 LYS A C 1
ATOM 586 O O . LYS A 1 77 ? -10.325 -2.001 11.493 1.00 97.12 77 LYS A O 1
ATOM 591 N N . GLY A 1 78 ? -8.294 -1.849 12.435 1.00 97.38 78 GLY A N 1
ATOM 592 C CA . GLY A 1 78 ? -8.201 -3.253 12.838 1.00 97.38 78 GLY A CA 1
ATOM 593 C C . GLY A 1 78 ? -7.633 -4.204 11.776 1.00 97.38 78 GLY A C 1
ATOM 594 O O . GLY A 1 78 ? -7.380 -5.366 12.107 1.00 97.38 78 GLY A O 1
ATOM 595 N N . MET A 1 79 ? -7.371 -3.743 10.547 1.00 98.31 79 MET A N 1
ATOM 596 C CA . MET A 1 79 ? -6.614 -4.541 9.572 1.00 98.31 79 MET A CA 1
ATOM 597 C C . MET A 1 79 ? -5.198 -4.846 10.075 1.00 98.31 79 MET A C 1
ATOM 599 O O . MET A 1 79 ? -4.593 -4.029 10.773 1.00 98.31 79 MET A O 1
ATOM 603 N N . THR A 1 80 ? -4.683 -6.028 9.738 1.00 97.75 80 THR A N 1
ATOM 604 C CA . THR A 1 80 ? -3.285 -6.410 9.998 1.00 97.75 80 THR A CA 1
ATOM 605 C C . THR A 1 80 ? -2.325 -5.733 9.030 1.00 97.75 80 THR A C 1
ATOM 607 O O . THR A 1 80 ? -2.735 -5.221 7.986 1.00 97.75 80 THR A O 1
ATOM 610 N N . ARG A 1 81 ? -1.029 -5.766 9.351 1.00 96.94 81 ARG A N 1
ATOM 611 C CA . ARG A 1 81 ? 0.033 -5.336 8.432 1.00 96.94 81 ARG A CA 1
ATOM 612 C C . ARG A 1 81 ? -0.056 -6.031 7.077 1.00 96.94 81 ARG A C 1
ATOM 614 O O . ARG A 1 81 ? -0.028 -5.361 6.050 1.00 96.94 81 ARG A O 1
ATOM 621 N N . GLU A 1 82 ? -0.238 -7.352 7.078 1.00 95.06 82 GLU A N 1
ATOM 622 C CA . GLU A 1 82 ? -0.408 -8.137 5.848 1.00 95.06 82 GLU A CA 1
ATOM 623 C C . GLU A 1 82 ? -1.626 -7.667 5.045 1.00 95.06 82 GLU A C 1
ATOM 625 O O . GLU A 1 82 ? -1.523 -7.435 3.845 1.00 95.06 82 GLU A O 1
ATOM 630 N N . GLN A 1 83 ? -2.769 -7.463 5.703 1.00 97.00 83 GLN A N 1
ATOM 631 C CA . GLN A 1 83 ? -3.992 -7.009 5.040 1.00 97.00 83 GLN A CA 1
ATOM 632 C C . GLN A 1 83 ? -3.826 -5.618 4.415 1.00 97.00 83 GLN A C 1
ATOM 634 O O . GLN A 1 83 ? -4.322 -5.377 3.318 1.00 97.00 83 GLN A O 1
ATOM 639 N N . VAL A 1 84 ? -3.108 -4.708 5.079 1.00 97.00 84 VAL A N 1
ATOM 640 C CA . VAL A 1 84 ? -2.800 -3.384 4.520 1.00 97.00 84 VAL A CA 1
ATOM 641 C C . VAL A 1 84 ? -1.837 -3.493 3.337 1.00 97.00 84 VAL A C 1
ATOM 643 O O . VAL A 1 84 ? -2.098 -2.870 2.312 1.00 97.00 84 VAL A O 1
ATOM 646 N N . ILE A 1 85 ? -0.798 -4.333 3.411 1.00 95.00 85 ILE A N 1
ATOM 647 C CA . ILE A 1 85 ? 0.099 -4.588 2.267 1.00 95.00 85 ILE A CA 1
ATOM 648 C C . ILE A 1 85 ? -0.680 -5.160 1.079 1.00 95.00 85 ILE A C 1
ATOM 650 O O . ILE A 1 85 ? -0.502 -4.704 -0.046 1.00 95.00 85 ILE A O 1
ATOM 654 N N . MET A 1 86 ? -1.584 -6.112 1.311 1.00 94.88 86 MET A N 1
ATOM 655 C CA . MET A 1 86 ? -2.430 -6.662 0.247 1.00 94.88 86 MET A CA 1
ATOM 656 C C . MET A 1 86 ? -3.362 -5.611 -0.367 1.00 94.88 86 MET A C 1
ATOM 658 O O . MET A 1 86 ? -3.742 -5.749 -1.524 1.00 94.88 86 MET A O 1
ATOM 662 N N . SER A 1 87 ? -3.737 -4.577 0.390 1.00 95.25 87 SER A N 1
ATOM 663 C CA . SER A 1 87 ? -4.634 -3.525 -0.083 1.00 95.25 87 SER A CA 1
ATOM 664 C C . SER A 1 87 ? -3.927 -2.410 -0.849 1.00 95.25 87 SER A C 1
ATOM 666 O O . SER A 1 87 ? -4.445 -1.964 -1.866 1.00 95.25 87 SER A O 1
ATOM 668 N N . VAL A 1 88 ? -2.820 -1.885 -0.323 1.00 93.50 88 VAL A N 1
ATOM 669 C CA . VAL A 1 88 ? -2.179 -0.655 -0.834 1.00 93.50 88 VAL A CA 1
ATOM 670 C C . VAL A 1 88 ? -0.692 -0.837 -1.144 1.00 93.50 88 VAL A C 1
ATOM 672 O O . VAL A 1 88 ? -0.004 0.125 -1.475 1.00 93.50 88 VAL A O 1
ATOM 675 N N . GLY A 1 89 ? -0.192 -2.070 -1.071 1.00 91.62 89 GLY A N 1
ATOM 676 C CA . GLY A 1 89 ? 1.191 -2.416 -1.370 1.00 91.62 89 GLY A CA 1
ATOM 677 C C . GLY A 1 89 ? 2.157 -2.184 -0.210 1.00 91.62 89 GLY A C 1
ATOM 678 O O . GLY A 1 89 ? 1.784 -1.838 0.919 1.00 91.62 89 GLY A O 1
ATOM 679 N N . TYR A 1 90 ? 3.438 -2.403 -0.505 1.00 90.56 90 TYR A N 1
ATOM 680 C CA . TYR A 1 90 ? 4.510 -2.196 0.458 1.00 90.56 90 TYR A CA 1
ATOM 681 C C . TYR A 1 90 ? 4.728 -0.700 0.723 1.00 90.56 90 TYR A C 1
ATOM 683 O O . TYR A 1 90 ? 4.774 0.095 -0.217 1.00 90.56 90 TYR A O 1
ATOM 691 N N . PRO A 1 91 ? 4.864 -0.305 1.996 1.00 91.00 91 PRO A N 1
ATOM 692 C CA . PRO A 1 91 ? 5.173 1.071 2.360 1.00 91.00 91 PRO A CA 1
ATOM 693 C C . PRO A 1 91 ? 6.648 1.419 2.146 1.00 91.00 91 PRO A C 1
ATOM 695 O O . PRO A 1 91 ? 7.519 0.549 2.093 1.00 91.00 91 PRO A O 1
ATOM 698 N N . GLN A 1 92 ? 6.938 2.717 2.211 1.00 85.25 92 GLN A N 1
ATOM 699 C CA . GLN A 1 92 ? 8.272 3.191 2.550 1.00 85.25 92 GLN A CA 1
ATOM 700 C C . GLN A 1 92 ? 8.484 2.999 4.060 1.00 85.25 92 GLN A C 1
ATOM 702 O O . GLN A 1 92 ? 7.893 3.705 4.886 1.00 85.25 92 GLN A O 1
ATOM 707 N N . VAL A 1 93 ? 9.301 2.013 4.430 1.00 74.12 93 VAL A N 1
ATOM 708 C CA . VAL A 1 93 ? 9.613 1.712 5.833 1.00 74.12 93 VAL A CA 1
ATOM 709 C C . VAL A 1 93 ? 10.910 2.347 6.310 1.00 74.12 93 VAL A C 1
ATOM 711 O O . VAL A 1 93 ? 11.825 2.605 5.535 1.00 74.12 93 VAL A O 1
ATOM 714 N N . ASP A 1 94 ? 10.970 2.567 7.622 1.00 76.56 94 ASP A N 1
ATOM 715 C CA . ASP A 1 94 ? 12.183 2.949 8.340 1.00 76.56 94 ASP A CA 1
ATOM 716 C C . ASP A 1 94 ? 13.287 1.898 8.138 1.00 76.56 94 ASP A C 1
ATOM 718 O O . ASP A 1 94 ? 13.044 0.701 8.301 1.00 76.56 94 ASP A O 1
ATOM 722 N N . GLU A 1 95 ? 14.506 2.340 7.820 1.00 68.81 95 GLU A N 1
ATOM 723 C CA . GLU A 1 95 ? 15.634 1.443 7.519 1.00 68.81 95 GLU A CA 1
ATOM 724 C C . GLU A 1 95 ? 16.036 0.551 8.704 1.00 68.81 95 GLU A C 1
ATOM 726 O O . GLU A 1 95 ? 16.574 -0.533 8.497 1.00 68.81 95 GLU A O 1
ATOM 731 N N . LYS A 1 96 ? 15.778 0.971 9.950 1.00 79.50 96 LYS A N 1
ATOM 732 C CA . LYS A 1 96 ? 16.170 0.221 11.153 1.00 79.50 96 LYS A CA 1
ATOM 733 C C . LYS A 1 96 ? 15.080 -0.730 11.632 1.00 79.50 96 LYS A C 1
ATOM 735 O O . LYS A 1 96 ? 15.397 -1.786 12.169 1.00 79.50 96 LYS A O 1
ATOM 740 N N . LYS A 1 97 ? 13.808 -0.340 11.506 1.00 85.06 97 LYS A N 1
ATOM 741 C CA . LYS A 1 97 ? 12.661 -1.100 12.042 1.00 85.06 97 LYS A CA 1
ATOM 742 C C . LYS A 1 97 ? 11.873 -1.869 10.985 1.00 85.06 97 LYS A C 1
ATOM 744 O O . LYS A 1 97 ? 11.089 -2.741 11.348 1.00 85.06 97 LYS A O 1
ATOM 749 N N . GLY A 1 98 ? 12.041 -1.551 9.704 1.00 87.44 98 GLY A N 1
ATOM 750 C CA . GLY A 1 98 ? 11.324 -2.209 8.618 1.00 87.44 98 GLY A CA 1
ATOM 751 C C . GLY A 1 98 ? 9.804 -2.200 8.822 1.00 87.44 98 GLY A C 1
ATOM 752 O O . GLY A 1 98 ? 9.215 -1.211 9.268 1.00 87.44 98 GLY A O 1
ATOM 753 N N . LEU A 1 99 ? 9.157 -3.326 8.515 1.00 91.94 99 LEU A N 1
ATOM 754 C CA . LEU A 1 99 ? 7.703 -3.494 8.633 1.00 91.94 99 LEU A CA 1
ATOM 755 C C . LEU A 1 99 ? 7.197 -3.490 10.087 1.00 91.94 99 LEU A C 1
ATOM 757 O O . LEU A 1 99 ? 6.016 -3.227 10.317 1.00 91.94 99 LEU A O 1
ATOM 761 N N . ASP A 1 100 ? 8.074 -3.653 11.076 1.00 91.75 100 ASP A N 1
ATOM 762 C CA . ASP A 1 100 ? 7.713 -3.589 12.497 1.00 91.75 100 ASP A CA 1
ATOM 763 C C . ASP A 1 100 ? 7.689 -2.156 13.050 1.00 91.75 100 ASP A C 1
ATOM 765 O O . ASP A 1 100 ? 7.388 -1.929 14.226 1.00 91.75 100 ASP A O 1
ATOM 769 N N . ALA A 1 101 ? 7.962 -1.155 12.205 1.00 93.00 101 ALA A N 1
ATOM 770 C CA . ALA A 1 101 ? 7.855 0.247 12.580 1.00 93.00 101 ALA A CA 1
ATOM 771 C C . ALA A 1 101 ? 6.449 0.594 13.134 1.00 93.00 101 ALA A C 1
ATOM 773 O O . ALA A 1 101 ? 5.431 0.069 12.667 1.00 93.00 101 ALA A O 1
ATOM 774 N N . PRO A 1 102 ? 6.357 1.513 14.119 1.00 93.81 102 PRO A N 1
ATOM 775 C CA . PRO A 1 102 ? 5.080 1.915 14.722 1.00 93.81 102 PRO A CA 1
ATOM 776 C C . PRO A 1 102 ? 4.173 2.690 13.755 1.00 93.81 102 PRO A C 1
ATOM 778 O O . PRO A 1 102 ? 2.971 2.816 13.988 1.00 93.81 102 PRO A O 1
ATOM 781 N N . SER A 1 103 ? 4.737 3.185 12.658 1.00 94.62 103 SER A N 1
ATOM 782 C CA . SER A 1 103 ? 4.025 3.828 11.565 1.00 94.62 103 SER A CA 1
ATOM 783 C C . SER A 1 103 ? 4.689 3.483 10.243 1.00 94.62 103 SER A C 1
ATOM 785 O O . SER A 1 103 ? 5.914 3.376 10.183 1.00 94.62 103 SER A O 1
ATOM 787 N N . TRP A 1 104 ? 3.896 3.385 9.185 1.00 95.25 104 TRP A N 1
ATOM 788 C CA . TRP A 1 104 ? 4.400 3.278 7.821 1.00 95.25 104 TRP A CA 1
ATOM 789 C C . TRP A 1 104 ? 4.022 4.507 7.013 1.00 95.25 104 TRP A C 1
ATOM 791 O O . TRP A 1 104 ? 2.930 5.050 7.198 1.00 95.25 104 TRP A O 1
ATOM 801 N N . ARG A 1 105 ? 4.911 4.917 6.108 1.00 93.56 105 ARG A N 1
ATOM 802 C CA . ARG A 1 105 ? 4.672 6.018 5.181 1.00 93.56 105 ARG A CA 1
ATOM 803 C C . ARG A 1 105 ? 4.321 5.473 3.801 1.00 93.56 105 ARG A C 1
ATOM 805 O O . ARG A 1 105 ? 4.963 4.549 3.308 1.00 93.56 105 ARG A O 1
ATOM 812 N N . TYR A 1 106 ? 3.337 6.099 3.177 1.00 92.25 106 TYR A N 1
ATOM 813 C CA . TYR A 1 106 ? 2.937 5.869 1.797 1.00 92.25 106 TYR A CA 1
ATOM 814 C C . TYR A 1 106 ? 2.886 7.191 1.037 1.00 92.25 106 TYR A C 1
ATOM 816 O O . TYR A 1 106 ? 2.728 8.261 1.630 1.00 92.25 106 TYR A O 1
ATOM 824 N N . TRP A 1 107 ? 2.966 7.095 -0.285 1.00 89.00 107 TRP A N 1
ATOM 825 C CA . TRP A 1 107 ? 2.824 8.219 -1.199 1.00 89.00 107 TRP A CA 1
ATOM 826 C C . TRP A 1 107 ? 1.556 8.034 -2.025 1.00 89.00 107 TRP A C 1
ATOM 828 O O . TRP A 1 107 ? 1.399 7.044 -2.734 1.00 89.00 107 TRP A O 1
ATOM 838 N N . TRP A 1 108 ? 0.629 8.978 -1.895 1.00 87.75 108 TRP A N 1
ATOM 839 C CA . TRP A 1 108 ? -0.574 9.045 -2.721 1.00 87.75 108 TRP A CA 1
ATOM 840 C C . TRP A 1 108 ? -0.258 9.643 -4.098 1.00 87.75 108 TRP A C 1
ATOM 842 O O . TRP A 1 108 ? -0.754 9.186 -5.129 1.00 87.75 108 TRP A O 1
ATOM 852 N N . SER A 1 109 ? 0.616 10.649 -4.109 1.00 85.12 109 SER A N 1
ATOM 853 C CA . SER A 1 109 ? 1.169 11.295 -5.299 1.00 85.12 109 SER A CA 1
ATOM 854 C C . SER A 1 109 ? 2.619 11.712 -5.030 1.00 85.12 109 SER A C 1
ATOM 856 O O . SER A 1 109 ? 3.105 11.568 -3.910 1.00 85.12 109 SER A O 1
ATOM 858 N N . GLY A 1 110 ? 3.306 12.283 -6.025 1.00 81.81 110 GLY A N 1
ATOM 859 C CA . GLY A 1 110 ? 4.689 12.756 -5.858 1.00 81.81 110 GLY A CA 1
ATOM 860 C C . GLY A 1 110 ? 4.890 13.860 -4.811 1.00 81.81 110 GLY A C 1
ATOM 861 O O . GLY A 1 110 ? 6.016 14.135 -4.417 1.00 81.81 110 GLY A O 1
ATOM 862 N N . PHE A 1 111 ? 3.813 14.494 -4.349 1.00 84.25 111 PHE A N 1
ATOM 863 C CA . PHE A 1 111 ? 3.847 15.590 -3.375 1.00 84.25 111 PHE A CA 1
ATOM 864 C C . PHE A 1 111 ? 2.988 15.316 -2.139 1.00 84.25 111 PHE A C 1
ATOM 866 O O . PHE A 1 111 ? 3.024 16.084 -1.181 1.00 84.25 111 PHE A O 1
ATOM 873 N N . GLU A 1 112 ? 2.220 14.228 -2.136 1.00 90.50 112 GLU A N 1
ATOM 874 C CA . GLU A 1 112 ? 1.262 13.934 -1.083 1.00 90.50 112 GLU A CA 1
ATOM 875 C C . GLU A 1 112 ? 1.553 12.574 -0.460 1.00 90.50 112 GLU A C 1
ATOM 877 O O . GLU A 1 112 ? 1.445 11.533 -1.110 1.00 90.50 112 GLU A O 1
ATOM 882 N N . SER A 1 113 ? 1.901 12.586 0.825 1.00 92.69 113 SER A N 1
ATOM 883 C CA . SER A 1 113 ? 2.107 11.376 1.615 1.00 92.69 113 SER A CA 1
ATOM 884 C C . SER A 1 113 ? 1.032 11.209 2.677 1.00 92.69 113 SER A C 1
ATOM 886 O O . SER A 1 113 ? 0.537 12.191 3.229 1.00 92.69 113 SER A O 1
ATOM 888 N N . PHE A 1 114 ? 0.758 9.961 3.034 1.00 95.12 114 PHE A N 1
ATOM 889 C CA . PHE A 1 114 ? -0.052 9.609 4.192 1.00 95.12 114 PHE A CA 1
ATOM 890 C C . PHE A 1 114 ? 0.675 8.568 5.044 1.00 95.12 114 PHE A C 1
ATOM 892 O O . PHE A 1 114 ? 1.614 7.904 4.599 1.00 95.12 114 PHE A O 1
ATOM 899 N N . TYR A 1 115 ? 0.239 8.436 6.289 1.00 96.00 115 TYR A N 1
ATOM 900 C CA . TYR A 1 115 ? 0.816 7.533 7.267 1.00 96.00 115 TYR A CA 1
ATOM 901 C C . TYR A 1 115 ? -0.253 6.596 7.794 1.00 96.00 115 TYR A C 1
ATOM 903 O O . TYR A 1 115 ? -1.362 7.017 8.115 1.00 96.00 115 TYR A O 1
ATOM 911 N N . VAL A 1 116 ? 0.097 5.328 7.948 1.00 96.94 116 VAL A N 1
ATOM 912 C CA . VAL A 1 116 ? -0.705 4.377 8.716 1.00 96.94 116 VAL A CA 1
ATOM 913 C C . VAL A 1 116 ? -0.010 4.116 10.041 1.00 96.94 116 VAL A C 1
ATOM 915 O O . VAL A 1 116 ? 1.198 3.889 10.088 1.00 96.94 116 VAL A O 1
ATOM 918 N N . GLN A 1 117 ? -0.762 4.189 11.133 1.00 96.75 117 GLN A N 1
ATOM 919 C CA . GLN A 1 117 ? -0.246 3.999 12.482 1.00 96.75 117 GLN A CA 1
ATOM 920 C C . GLN A 1 117 ? -0.734 2.692 13.081 1.00 96.75 117 GLN A C 1
ATOM 922 O O . GLN A 1 117 ? -1.919 2.356 13.002 1.00 96.75 117 GLN A O 1
ATOM 927 N N . TRP A 1 118 ? 0.174 2.005 13.762 1.00 97.19 118 TRP A N 1
ATOM 928 C CA . TRP A 1 118 ? -0.053 0.673 14.291 1.00 97.19 118 TRP A CA 1
ATOM 929 C C . TRP A 1 118 ? -0.257 0.687 15.803 1.00 97.19 118 TRP A C 1
ATOM 931 O O . TRP A 1 118 ? 0.315 1.481 16.547 1.00 97.19 118 TRP A O 1
ATOM 941 N N . THR A 1 119 ? -1.070 -0.241 16.290 1.00 96.81 119 THR A N 1
ATOM 942 C CA . THR A 1 119 ? -1.040 -0.691 17.684 1.00 96.81 119 THR A CA 1
ATOM 943 C C . THR A 1 119 ? -0.893 -2.194 17.665 1.00 96.81 119 THR A C 1
ATOM 945 O O . THR A 1 119 ? -1.784 -2.896 17.188 1.00 96.81 119 THR A O 1
ATOM 948 N N . ARG A 1 120 ? 0.254 -2.690 18.144 1.00 93.19 120 ARG A N 1
ATOM 949 C CA . ARG A 1 120 ? 0.692 -4.068 17.880 1.00 93.19 120 ARG A CA 1
ATOM 950 C C . ARG A 1 120 ? 0.622 -4.339 16.375 1.00 93.19 120 ARG A C 1
ATOM 952 O O . ARG A 1 120 ? 1.281 -3.626 15.626 1.00 93.19 120 ARG A O 1
ATOM 959 N N . ASP A 1 121 ? -0.193 -5.301 15.946 1.00 95.44 121 ASP A N 1
ATOM 960 C CA . ASP A 1 121 ? -0.433 -5.675 14.549 1.00 95.44 121 ASP A CA 1
ATOM 961 C C . ASP A 1 121 ? -1.785 -5.237 13.997 1.00 95.44 121 ASP A C 1
ATOM 963 O O . ASP A 1 121 ? -2.403 -5.915 13.188 1.00 95.44 121 ASP A O 1
ATOM 967 N N . LYS A 1 122 ? -2.295 -4.103 14.473 1.00 97.75 122 LYS A N 1
ATOM 968 C CA . LYS A 1 122 ? -3.601 -3.600 14.057 1.00 97.75 122 LYS A CA 1
ATOM 969 C C . LYS A 1 122 ? -3.514 -2.147 13.635 1.00 97.75 122 LYS A C 1
ATOM 971 O O . LYS A 1 122 ? -2.938 -1.324 14.352 1.00 97.75 122 LYS A O 1
ATOM 976 N N . LEU A 1 123 ? -4.105 -1.841 12.482 1.00 97.88 123 LEU A N 1
ATOM 977 C CA . LEU A 1 123 ? -4.239 -0.484 11.976 1.00 97.88 123 LEU A CA 1
ATOM 978 C C . LEU A 1 123 ? -5.080 0.326 12.963 1.00 97.88 123 LEU A C 1
ATOM 980 O O . LEU A 1 123 ? -6.265 0.052 13.161 1.00 97.88 123 LEU A O 1
ATOM 984 N N . ARG A 1 124 ? -4.457 1.322 13.591 1.00 97.88 124 ARG A N 1
ATOM 985 C CA . ARG A 1 124 ? -5.104 2.220 14.551 1.00 97.88 124 ARG A CA 1
ATOM 986 C C . ARG A 1 124 ? -5.700 3.436 13.853 1.00 97.88 124 ARG A C 1
ATOM 988 O O . ARG A 1 124 ? -6.828 3.834 14.151 1.00 97.88 124 ARG A O 1
ATOM 995 N N . LYS A 1 125 ? -4.908 4.071 12.989 1.00 96.75 125 LYS A N 1
ATOM 996 C CA . LYS A 1 125 ? -5.204 5.390 12.423 1.00 96.75 125 LYS A CA 1
ATOM 997 C C . LYS A 1 125 ? -4.520 5.565 11.071 1.00 96.75 125 LYS A C 1
ATOM 999 O O . LYS A 1 125 ? -3.455 4.996 10.851 1.00 96.75 125 LYS A O 1
ATOM 1004 N N . ILE A 1 126 ? -5.131 6.380 10.221 1.00 97.50 126 ILE A N 1
ATOM 1005 C CA . ILE A 1 126 ? -4.533 6.920 9.003 1.00 97.50 126 ILE A CA 1
ATOM 1006 C C . ILE A 1 126 ? -4.386 8.429 9.227 1.00 97.50 126 ILE A C 1
ATOM 1008 O O . ILE A 1 126 ? -5.347 9.075 9.648 1.00 97.50 126 ILE A O 1
ATOM 1012 N N . ASP A 1 127 ? -3.194 8.964 8.998 1.00 96.56 127 ASP A N 1
ATOM 1013 C CA . ASP A 1 127 ? -2.867 10.385 9.113 1.00 96.56 127 ASP A CA 1
ATOM 1014 C C . ASP A 1 127 ? -2.437 10.935 7.752 1.00 96.56 127 ASP A C 1
ATOM 1016 O O . ASP A 1 127 ? -1.693 10.283 7.023 1.00 96.56 127 ASP A O 1
ATOM 1020 N N . GLY A 1 128 ? -2.873 12.143 7.413 1.00 95.25 128 GLY A N 1
ATOM 1021 C CA . GLY A 1 128 ? -2.580 12.788 6.135 1.00 95.25 128 GLY A CA 1
ATOM 1022 C C . GLY A 1 128 ? -3.615 13.860 5.818 1.00 95.25 128 GLY A C 1
ATOM 1023 O O . GLY A 1 128 ? -4.391 14.252 6.693 1.00 95.25 128 GLY A O 1
ATOM 1024 N N . ASP A 1 129 ? -3.640 14.311 4.567 1.00 96.31 129 ASP A N 1
ATOM 1025 C CA . ASP A 1 129 ? -4.708 15.180 4.077 1.00 96.31 129 ASP A CA 1
ATOM 1026 C C . ASP A 1 129 ? -6.082 14.502 4.218 1.00 96.31 129 ASP A C 1
ATOM 1028 O O . ASP A 1 129 ? -6.238 13.304 3.968 1.00 96.31 129 ASP A O 1
ATOM 1032 N N . SER A 1 130 ? -7.097 15.273 4.613 1.00 95.06 130 SER A N 1
ATOM 1033 C CA . SER A 1 130 ? -8.424 14.724 4.919 1.00 95.06 130 SER A CA 1
ATOM 1034 C C . SER A 1 130 ? -9.119 14.130 3.693 1.00 95.06 130 SER A C 1
ATOM 1036 O O . SER A 1 130 ? -9.812 13.119 3.819 1.00 95.06 130 SER A O 1
ATOM 1038 N N . ALA A 1 131 ? -8.929 14.707 2.502 1.00 94.62 131 ALA A N 1
ATOM 1039 C CA . ALA A 1 131 ? -9.523 14.176 1.281 1.00 94.62 131 ALA A CA 1
ATOM 1040 C C . ALA A 1 131 ? -8.876 12.842 0.891 1.00 94.62 131 ALA A C 1
ATOM 1042 O O . ALA A 1 131 ? -9.576 11.915 0.477 1.00 94.62 131 ALA A O 1
ATOM 1043 N N . THR A 1 132 ? -7.562 12.715 1.067 1.00 94.31 132 THR A N 1
ATOM 1044 C CA . THR A 1 132 ? -6.836 11.463 0.812 1.00 94.31 132 THR A CA 1
ATOM 1045 C C . THR A 1 132 ? -7.165 10.390 1.838 1.00 94.31 132 THR A C 1
ATOM 1047 O O . THR A 1 132 ? -7.480 9.263 1.458 1.00 94.31 132 THR A O 1
ATOM 1050 N N . VAL A 1 133 ? -7.222 10.738 3.126 1.00 95.88 133 VAL A N 1
ATOM 1051 C CA . VAL A 1 133 ? -7.671 9.813 4.178 1.00 95.88 133 VAL A CA 1
ATOM 1052 C C . VAL A 1 133 ? -9.083 9.297 3.889 1.00 95.88 133 VAL A C 1
ATOM 1054 O O . VAL A 1 133 ? -9.321 8.096 4.005 1.00 95.88 133 VAL A O 1
ATOM 1057 N N . ASN A 1 134 ? -10.006 10.160 3.455 1.00 95.62 134 ASN A N 1
ATOM 1058 C CA . ASN A 1 134 ? -11.372 9.751 3.122 1.00 95.62 134 ASN A CA 1
ATOM 1059 C C . ASN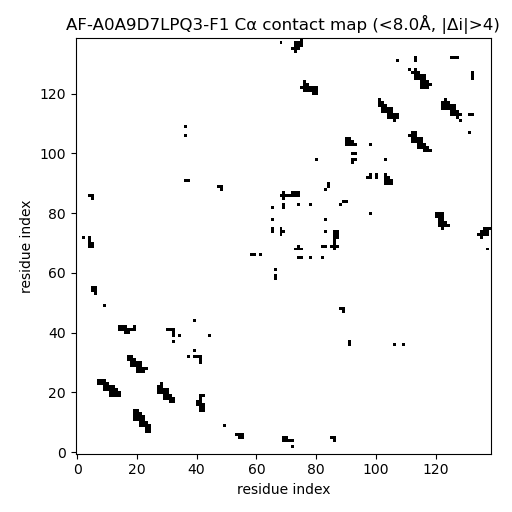 A 1 134 ? -11.417 8.781 1.925 1.00 95.62 134 ASN A C 1
ATOM 1061 O O . ASN A 1 134 ? -12.135 7.787 1.953 1.00 95.62 134 ASN A O 1
ATOM 1065 N N . LYS A 1 135 ? -10.597 9.008 0.890 1.00 93.88 135 LYS A N 1
ATOM 1066 C CA . LYS A 1 135 ? -10.493 8.095 -0.266 1.00 93.88 135 LYS A CA 1
ATOM 1067 C C . LYS A 1 135 ? -9.911 6.730 0.103 1.00 93.88 135 LYS A C 1
ATOM 1069 O O . LYS A 1 135 ? -10.297 5.729 -0.498 1.00 93.88 135 LYS A O 1
ATOM 1074 N N . LEU A 1 136 ? -8.981 6.703 1.058 1.00 94.62 136 LEU A N 1
ATOM 1075 C CA . LEU A 1 136 ? -8.293 5.495 1.518 1.00 94.62 136 LEU A CA 1
ATOM 1076 C C . LEU A 1 136 ? -9.087 4.704 2.558 1.00 94.62 136 LEU A C 1
ATOM 1078 O O . LEU A 1 136 ? -8.792 3.530 2.768 1.00 94.62 136 LEU A O 1
ATOM 1082 N N . THR A 1 137 ? -10.060 5.322 3.225 1.00 96.56 137 THR A N 1
ATOM 1083 C CA . THR A 1 137 ? -10.815 4.675 4.299 1.00 96.56 137 THR A CA 1
ATOM 1084 C C . THR A 1 137 ? -11.992 3.887 3.731 1.00 96.56 137 THR A C 1
ATOM 1086 O O . THR A 1 137 ? -12.794 4.395 2.948 1.00 96.56 137 THR A O 1
ATOM 1089 N N . TYR A 1 138 ? -12.104 2.623 4.131 1.00 96.25 138 TYR A N 1
ATOM 1090 C CA . TYR A 1 138 ? -13.295 1.814 3.896 1.00 96.25 138 TYR A CA 1
ATOM 1091 C C . TYR A 1 138 ? -14.275 1.981 5.070 1.00 96.25 138 TYR A C 1
ATOM 1093 O O . TYR A 1 138 ? -13.858 1.911 6.231 1.00 96.25 138 TYR A O 1
ATOM 1101 N N . HIS A 1 139 ? -15.551 2.218 4.754 1.00 88.62 139 HIS A N 1
ATOM 1102 C CA . HIS A 1 139 ? -16.638 2.480 5.704 1.00 88.62 139 HIS A CA 1
ATOM 1103 C C . HIS A 1 139 ? -17.626 1.318 5.760 1.00 88.62 139 HIS A C 1
ATOM 1105 O O . HIS A 1 139 ? -17.903 0.734 4.687 1.00 88.62 139 HIS A O 1
#